Protein AF-A0A7S2TYJ8-F1 (afdb_monomer_lite)

Foldseek 3Di:
DDPVVLQVLLVVLLVLLVVLLVVLVVQLVVLVVVVCVVCVVVVHHDDLPPDQQVSNVLSCCLNVVSVVLSCLLSVLLVLCVPQLVCNVVSSVLSVQLSVLSSCQSVQQDDPPPGPPCRVVVSSCSSVVSNVVSSCVSVVSNVVSVVVVVVD

pLDDT: mean 89.83, std 12.75, range [46.81, 98.56]

Sequence (151 aa):
MGSDVKYLGPACVTFVYLGMYYVFMLNAGVTKRLIEREYKAKDKKFDRYFGQDRRMLRADRIHLNTLEHMVPFLGMMWLHAVYVDDVQKATIAGIIGTCARALYPFLLGSRKEGLGHTNTKRVYPSTMPQYAVMIYLTQGVARRFISLSMA

Structure (mmCIF, N/CA/C/O backbone):
data_AF-A0A7S2TYJ8-F1
#
_entry.id   AF-A0A7S2TYJ8-F1
#
loop_
_atom_site.group_PDB
_atom_site.id
_atom_site.type_symbol
_atom_site.label_atom_id
_atom_site.label_alt_id
_atom_site.label_comp_id
_atom_site.label_asym_id
_atom_site.label_entity_id
_atom_site.label_seq_id
_atom_site.pdbx_PDB_ins_code
_atom_site.Cartn_x
_atom_site.Cartn_y
_atom_site.Cartn_z
_atom_site.occupancy
_atom_site.B_iso_or_equiv
_atom_site.auth_seq_id
_atom_site.auth_comp_id
_atom_site.auth_asym_id
_atom_site.auth_atom_id
_atom_site.pdbx_PDB_model_num
ATOM 1 N N . MET A 1 1 ? 9.746 -16.743 -26.054 1.00 50.97 1 MET A N 1
ATOM 2 C CA . MET A 1 1 ? 8.993 -16.976 -24.800 1.00 50.97 1 MET A CA 1
ATOM 3 C C . MET A 1 1 ? 7.767 -16.076 -24.856 1.00 50.97 1 MET A C 1
ATOM 5 O O . MET A 1 1 ? 7.953 -14.890 -25.089 1.00 50.97 1 MET A O 1
ATOM 9 N N . GLY A 1 2 ? 6.556 -16.639 -24.808 1.00 51.94 2 GLY A N 1
ATOM 10 C CA . GLY A 1 2 ? 5.309 -15.920 -25.109 1.00 51.94 2 GLY A CA 1
ATOM 11 C C . GLY A 1 2 ? 5.084 -14.685 -24.232 1.00 51.94 2 GLY A C 1
ATOM 12 O O . GLY A 1 2 ? 5.495 -14.657 -23.070 1.00 51.94 2 GLY A O 1
ATOM 13 N N . SER A 1 3 ? 4.423 -13.675 -24.800 1.00 60.50 3 SER A N 1
ATOM 14 C CA . SER A 1 3 ? 4.006 -12.426 -24.141 1.00 60.50 3 SER A CA 1
ATOM 15 C C . SER A 1 3 ? 3.309 -12.639 -22.794 1.00 60.50 3 SER A C 1
ATOM 17 O O . SER A 1 3 ? 3.397 -11.779 -21.920 1.00 60.50 3 SER A O 1
ATOM 19 N N . ASP A 1 4 ? 2.683 -13.798 -22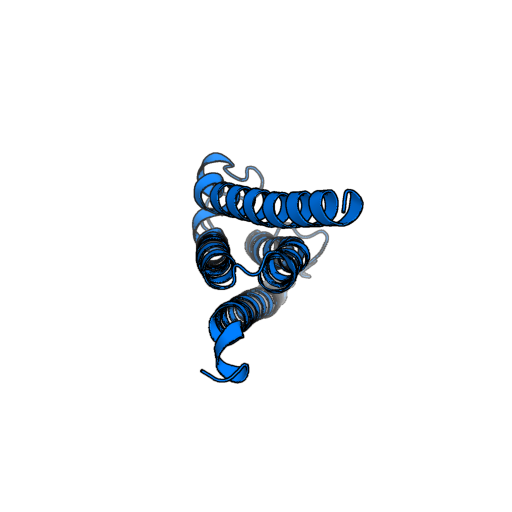.604 1.00 63.78 4 ASP A N 1
ATOM 20 C CA . ASP A 1 4 ? 1.859 -14.132 -21.440 1.00 63.78 4 ASP A CA 1
ATOM 21 C C . ASP A 1 4 ? 2.663 -14.218 -20.133 1.00 63.78 4 ASP A C 1
ATOM 23 O O . ASP A 1 4 ? 2.135 -13.949 -19.057 1.00 63.78 4 ASP A O 1
ATOM 27 N N . VAL A 1 5 ? 3.965 -14.520 -20.204 1.00 80.56 5 VAL A N 1
ATOM 28 C CA . VAL A 1 5 ? 4.829 -14.604 -19.010 1.00 80.56 5 VAL A CA 1
ATOM 29 C C . VAL A 1 5 ? 5.506 -13.265 -18.702 1.00 80.56 5 VAL A C 1
ATOM 31 O O . VAL A 1 5 ? 5.957 -13.047 -17.575 1.00 80.56 5 VAL A O 1
ATOM 34 N N . LYS A 1 6 ? 5.553 -12.330 -19.668 1.00 88.69 6 LYS A N 1
ATOM 35 C CA . LYS A 1 6 ? 6.326 -11.081 -19.547 1.00 88.69 6 LYS A CA 1
ATOM 36 C C . LYS A 1 6 ? 5.903 -10.270 -18.322 1.00 88.69 6 LYS A C 1
ATOM 38 O O . LYS A 1 6 ? 6.767 -9.787 -17.603 1.00 88.69 6 LYS A O 1
ATOM 43 N N . TYR A 1 7 ? 4.599 -10.169 -18.055 1.00 94.94 7 TYR A N 1
ATOM 44 C CA . TYR A 1 7 ? 4.037 -9.336 -16.982 1.00 94.94 7 TYR A CA 1
ATOM 45 C C . TYR A 1 7 ? 3.579 -10.119 -15.746 1.00 94.94 7 TYR A C 1
ATOM 47 O O . TYR A 1 7 ? 2.903 -9.563 -14.878 1.00 94.94 7 TYR A O 1
ATOM 55 N N . LEU A 1 8 ? 3.973 -11.391 -15.626 1.00 95.44 8 LEU A N 1
ATOM 56 C CA . LEU A 1 8 ? 3.587 -12.222 -14.487 1.00 95.44 8 LEU A CA 1
ATOM 57 C C . LEU A 1 8 ? 4.095 -11.641 -13.156 1.00 95.44 8 LEU A C 1
ATOM 59 O O . LEU A 1 8 ? 3.364 -11.625 -12.172 1.00 95.44 8 LEU A O 1
ATOM 63 N N . GLY A 1 9 ? 5.316 -11.096 -13.136 1.00 96.38 9 GLY A N 1
ATOM 64 C CA . GLY A 1 9 ? 5.910 -10.472 -11.947 1.00 96.38 9 GLY A CA 1
ATOM 65 C C . GLY A 1 9 ? 5.074 -9.311 -11.382 1.00 96.38 9 GLY A C 1
ATOM 66 O O . GLY A 1 9 ? 4.595 -9.414 -10.248 1.00 96.38 9 GLY A O 1
ATOM 67 N N . PRO A 1 10 ? 4.833 -8.228 -12.149 1.00 97.31 10 PRO A N 1
ATOM 68 C CA . PRO A 1 10 ? 4.001 -7.109 -11.698 1.00 97.31 10 PRO A CA 1
ATOM 69 C C . PRO A 1 10 ? 2.554 -7.511 -11.382 1.00 97.31 10 PRO A C 1
ATOM 71 O O . PRO A 1 10 ? 1.954 -6.962 -10.452 1.00 97.31 10 PRO A O 1
ATOM 74 N N . ALA A 1 11 ? 1.997 -8.491 -12.104 1.00 97.62 11 ALA A N 1
ATOM 75 C CA . ALA A 1 11 ? 0.674 -9.035 -11.810 1.00 97.62 11 ALA A CA 1
ATOM 76 C C . ALA A 1 11 ? 0.635 -9.712 -10.430 1.00 97.62 11 ALA A C 1
ATOM 78 O O . ALA A 1 11 ? -0.219 -9.372 -9.611 1.00 97.62 11 ALA A O 1
ATOM 79 N N . CYS A 1 12 ? 1.596 -10.587 -10.118 1.00 98.06 12 CYS A N 1
ATOM 80 C CA . CYS A 1 12 ? 1.716 -11.214 -8.800 1.00 98.06 12 CYS A CA 1
ATOM 81 C C . CYS A 1 12 ? 1.860 -10.175 -7.681 1.00 98.06 12 CYS A C 1
ATOM 83 O O . CYS A 1 12 ? 1.153 -10.258 -6.677 1.00 98.06 12 CYS A O 1
ATOM 85 N N . VAL A 1 13 ? 2.712 -9.158 -7.864 1.00 98.31 13 VAL A N 1
ATOM 86 C CA . VAL A 1 13 ? 2.847 -8.054 -6.896 1.00 98.31 13 VAL A CA 1
ATOM 87 C C . VAL A 1 13 ? 1.508 -7.346 -6.685 1.00 98.31 13 VAL A C 1
ATOM 89 O O . VAL A 1 13 ? 1.122 -7.094 -5.546 1.00 98.31 13 VAL A O 1
ATOM 92 N N . THR A 1 14 ? 0.774 -7.072 -7.766 1.00 98.56 14 THR A N 1
ATOM 93 C CA . THR A 1 14 ? -0.547 -6.433 -7.703 1.00 98.56 14 THR A CA 1
ATOM 94 C C . THR A 1 14 ? -1.527 -7.269 -6.882 1.00 98.56 14 THR A C 1
ATOM 96 O O . THR A 1 14 ? -2.158 -6.740 -5.969 1.00 98.56 14 THR A O 1
ATOM 99 N N . PHE A 1 15 ? -1.623 -8.577 -7.138 1.00 98.50 15 PHE A N 1
ATOM 100 C CA . PHE A 1 15 ? -2.506 -9.464 -6.375 1.00 98.50 15 PHE A CA 1
ATOM 101 C C . PHE A 1 15 ? -2.136 -9.530 -4.892 1.00 98.50 15 PHE A C 1
ATOM 103 O O . PHE A 1 15 ? -3.021 -9.443 -4.041 1.00 98.50 15 PHE A O 1
ATOM 110 N N . VAL A 1 16 ? -0.844 -9.624 -4.567 1.00 98.38 16 VAL A N 1
ATOM 111 C CA . VAL A 1 16 ? -0.378 -9.616 -3.172 1.00 98.38 16 VAL A CA 1
ATOM 112 C C . VAL A 1 16 ? -0.714 -8.286 -2.494 1.00 98.38 16 VAL A C 1
ATOM 114 O O . VAL A 1 16 ? -1.227 -8.282 -1.373 1.00 98.38 16 VAL A O 1
ATOM 117 N N . TYR A 1 17 ? -0.490 -7.158 -3.172 1.00 98.38 17 TYR A N 1
ATOM 118 C CA . TYR A 1 17 ? -0.799 -5.835 -2.632 1.00 98.38 17 TYR A CA 1
ATOM 119 C C . TYR A 1 17 ? -2.304 -5.654 -2.393 1.00 98.38 17 TYR A C 1
ATOM 121 O O . TYR A 1 17 ? -2.708 -5.170 -1.335 1.00 98.38 17 TYR A O 1
ATOM 129 N N . LEU A 1 18 ? -3.144 -6.082 -3.341 1.00 98.38 18 LEU A N 1
ATOM 130 C CA . LEU A 1 18 ? -4.600 -6.061 -3.191 1.00 98.38 18 LEU A CA 1
ATOM 131 C C . LEU A 1 18 ? -5.057 -6.968 -2.043 1.00 98.38 18 LEU A C 1
ATOM 133 O O . LEU A 1 18 ? -5.885 -6.555 -1.232 1.00 98.38 18 LEU A O 1
ATOM 137 N N . GLY A 1 19 ? -4.487 -8.169 -1.919 1.00 98.25 19 GLY A N 1
ATOM 138 C CA . GLY A 1 19 ? -4.749 -9.067 -0.794 1.00 98.25 19 GLY A CA 1
ATOM 139 C C . GLY A 1 19 ? -4.439 -8.405 0.551 1.00 98.25 19 GLY A C 1
ATOM 140 O O . GLY A 1 19 ? -5.285 -8.383 1.443 1.00 98.25 19 GLY A O 1
ATOM 141 N N . MET A 1 20 ? -3.267 -7.778 0.673 1.00 97.50 20 MET A N 1
ATOM 142 C CA . MET A 1 20 ? -2.879 -6.998 1.853 1.00 97.50 20 MET A CA 1
ATOM 143 C C . MET A 1 20 ? -3.859 -5.845 2.135 1.00 97.50 20 MET A C 1
ATOM 145 O O . MET A 1 20 ? -4.285 -5.667 3.278 1.00 97.50 20 MET A O 1
ATOM 149 N N . TYR A 1 21 ? -4.258 -5.086 1.110 1.00 97.88 21 TYR A N 1
ATOM 150 C CA . TYR A 1 21 ? -5.249 -4.014 1.239 1.00 97.88 21 TYR A CA 1
ATOM 151 C C . TYR A 1 21 ? -6.578 -4.532 1.813 1.00 97.88 21 TYR A C 1
ATOM 153 O O . TYR A 1 21 ? -7.097 -3.963 2.781 1.00 97.88 21 TYR A O 1
ATOM 161 N N . TYR A 1 22 ? -7.099 -5.640 1.278 1.00 98.31 22 TYR A N 1
ATOM 162 C CA . TYR A 1 22 ? -8.340 -6.242 1.760 1.00 98.31 22 TYR A CA 1
ATOM 163 C C . TYR A 1 22 ? -8.213 -6.777 3.188 1.00 98.31 22 TYR A C 1
ATOM 165 O O . TYR A 1 22 ? -9.130 -6.585 3.986 1.00 98.31 22 TYR A O 1
ATOM 173 N N . VAL A 1 23 ? -7.071 -7.363 3.560 1.00 97.94 23 VAL A N 1
ATOM 174 C CA . VAL A 1 23 ? -6.798 -7.764 4.950 1.00 97.94 23 VAL A CA 1
ATOM 175 C C . VAL A 1 23 ? -6.885 -6.560 5.894 1.00 97.94 23 VAL A C 1
ATOM 177 O O . VAL A 1 23 ? -7.534 -6.639 6.939 1.00 97.94 23 VAL A O 1
ATOM 180 N N . PHE A 1 24 ? -6.299 -5.416 5.530 1.00 96.69 24 PHE A N 1
ATOM 181 C CA . PHE A 1 24 ? -6.362 -4.206 6.358 1.00 96.69 24 PHE A CA 1
ATOM 182 C C . PHE A 1 24 ? -7.764 -3.591 6.414 1.00 96.69 24 PHE A C 1
ATOM 184 O O . PHE A 1 24 ? -8.187 -3.137 7.481 1.00 96.69 24 PHE A O 1
ATOM 191 N N . MET A 1 25 ? -8.508 -3.628 5.308 1.00 97.62 25 MET A N 1
ATOM 192 C CA . MET A 1 25 ? -9.907 -3.198 5.262 1.00 97.62 25 MET A CA 1
ATOM 193 C C . MET A 1 25 ? -10.790 -4.057 6.179 1.00 97.62 25 MET A C 1
ATOM 195 O O . MET A 1 25 ? -11.559 -3.530 6.988 1.00 97.62 25 MET A O 1
ATOM 199 N N . LEU A 1 26 ? -10.642 -5.383 6.111 1.00 98.12 26 LEU A N 1
ATOM 200 C CA . LEU A 1 26 ? -11.355 -6.319 6.980 1.00 98.12 26 LEU A CA 1
ATOM 201 C C . LEU A 1 26 ? -10.977 -6.114 8.447 1.00 98.12 26 LEU A C 1
ATOM 203 O O . LEU A 1 26 ? -11.861 -6.085 9.301 1.00 98.12 26 LEU A O 1
ATOM 207 N N . ASN A 1 27 ? -9.695 -5.896 8.749 1.00 96.00 27 ASN A N 1
ATOM 208 C CA . ASN A 1 27 ? -9.243 -5.578 10.101 1.00 96.00 27 ASN A CA 1
ATOM 209 C C . ASN A 1 27 ? -9.927 -4.316 10.661 1.00 96.00 27 ASN A C 1
ATOM 211 O O . ASN A 1 27 ? -10.364 -4.325 11.815 1.00 96.00 27 ASN A O 1
ATOM 215 N N . ALA A 1 28 ? -10.078 -3.253 9.862 1.00 95.38 28 ALA A N 1
ATOM 216 C CA . ALA A 1 28 ? -10.817 -2.056 10.271 1.00 95.38 28 ALA A CA 1
ATOM 217 C C . ALA A 1 28 ? -12.304 -2.355 10.527 1.00 95.38 28 ALA A C 1
ATOM 219 O O . ALA A 1 28 ? -12.850 -1.949 11.556 1.00 95.38 28 ALA A O 1
ATOM 220 N N . GLY A 1 29 ? -12.944 -3.140 9.654 1.00 96.62 29 GLY A N 1
ATOM 221 C CA . GLY A 1 29 ? -14.338 -3.563 9.819 1.00 96.62 29 GLY A CA 1
ATOM 222 C C . GLY A 1 29 ? -14.578 -4.430 11.062 1.00 96.62 29 GLY A C 1
ATOM 223 O O . GLY A 1 29 ? -15.524 -4.192 11.816 1.00 96.62 29 GLY A O 1
ATOM 224 N N . VAL A 1 30 ? -13.708 -5.409 11.316 1.00 97.12 30 VAL A N 1
ATOM 225 C CA . VAL A 1 30 ? -13.764 -6.266 12.513 1.00 97.12 30 VAL A CA 1
ATOM 226 C C . VAL A 1 30 ? -13.517 -5.440 13.772 1.00 97.12 30 VAL A C 1
ATOM 228 O O . VAL A 1 30 ? -14.282 -5.548 14.730 1.00 97.12 30 VAL A O 1
ATOM 231 N N . THR A 1 31 ? -12.504 -4.570 13.760 1.00 95.44 31 THR A N 1
ATOM 232 C CA . THR A 1 31 ? -12.186 -3.682 14.888 1.00 95.44 31 THR A CA 1
ATOM 233 C C . THR A 1 31 ? -13.377 -2.803 15.251 1.00 95.44 31 THR A C 1
ATOM 235 O O . THR A 1 31 ? -13.748 -2.746 16.422 1.00 95.44 31 THR A O 1
ATOM 238 N N . LYS A 1 32 ? -14.037 -2.197 14.257 1.00 95.31 32 LYS A N 1
ATOM 239 C CA . LYS A 1 32 ? -15.260 -1.412 14.460 1.00 95.31 32 LYS A CA 1
ATOM 240 C C . LYS A 1 32 ? -16.342 -2.225 15.176 1.00 95.31 32 LYS A C 1
ATOM 242 O O . LYS A 1 32 ? -16.835 -1.797 16.216 1.00 95.31 32 LYS A O 1
ATOM 247 N N . ARG A 1 33 ? -16.666 -3.421 14.668 1.00 96.25 33 ARG A N 1
ATOM 248 C CA . ARG A 1 33 ? -17.705 -4.288 15.257 1.00 96.25 33 ARG A CA 1
ATOM 249 C C . ARG A 1 33 ? -17.380 -4.699 16.695 1.00 96.25 33 ARG A C 1
ATOM 251 O O . ARG A 1 33 ? -18.283 -4.789 17.523 1.00 96.25 33 ARG A O 1
ATOM 258 N N . LEU A 1 34 ? -16.109 -4.967 16.999 1.00 95.62 34 LEU A N 1
ATOM 259 C CA . LEU A 1 34 ? -15.672 -5.304 18.357 1.00 95.62 34 LEU A CA 1
ATOM 260 C C . LEU A 1 34 ? -15.861 -4.121 19.314 1.00 95.62 34 LEU A C 1
ATOM 262 O O . LEU A 1 34 ? -16.420 -4.295 20.394 1.00 95.62 34 LEU A O 1
ATOM 266 N N . ILE A 1 35 ? -15.458 -2.917 18.902 1.00 94.88 35 ILE A N 1
ATOM 267 C CA . ILE A 1 35 ? -15.607 -1.702 19.713 1.00 94.88 35 ILE A CA 1
ATOM 268 C C . ILE A 1 35 ? -17.087 -1.379 19.943 1.00 94.88 35 ILE A C 1
ATOM 270 O O . ILE A 1 35 ? -17.481 -1.116 21.075 1.00 94.88 35 ILE A O 1
ATOM 274 N N . GLU A 1 36 ? -17.926 -1.458 18.908 1.00 95.00 36 GLU A N 1
ATOM 275 C CA . GLU A 1 36 ? -19.373 -1.229 19.025 1.00 95.00 36 GLU A CA 1
ATOM 276 C C . GLU A 1 36 ? -20.022 -2.162 20.055 1.00 95.00 36 GLU A C 1
ATOM 278 O O . GLU A 1 36 ? -20.821 -1.713 20.878 1.00 95.00 36 GLU A O 1
ATOM 283 N N . ARG A 1 37 ? -19.644 -3.448 20.059 1.00 95.44 37 ARG A N 1
ATOM 284 C CA . ARG A 1 37 ? -20.119 -4.421 21.055 1.00 95.44 37 ARG A CA 1
ATOM 285 C C . ARG A 1 37 ? -19.686 -4.048 22.473 1.00 95.44 37 ARG A C 1
ATOM 287 O O . ARG A 1 37 ? -20.506 -4.095 23.384 1.00 95.44 37 ARG A O 1
ATOM 294 N N . GLU A 1 38 ? -18.429 -3.652 22.661 1.00 94.94 38 GLU A N 1
ATOM 295 C CA . GLU A 1 38 ? -17.904 -3.251 23.973 1.00 94.94 38 GLU A CA 1
ATOM 296 C C . GLU A 1 38 ? -18.534 -1.958 24.505 1.00 94.94 38 GLU A C 1
ATOM 298 O O . GLU A 1 38 ? -18.758 -1.830 25.707 1.00 94.94 38 GLU A O 1
ATOM 303 N N . TYR A 1 39 ? -18.812 -0.995 23.628 1.00 94.81 39 TYR A N 1
ATOM 304 C CA . TYR A 1 39 ? -19.483 0.252 23.991 1.00 94.81 39 TYR A CA 1
ATOM 305 C C . TYR A 1 39 ? -20.946 -0.001 24.354 1.00 94.81 39 TYR A C 1
ATOM 307 O O . TYR A 1 39 ? -21.392 0.453 25.407 1.00 94.81 39 TYR A O 1
ATOM 315 N N . LYS A 1 40 ? -21.653 -0.816 23.560 1.00 94.81 40 LYS A N 1
ATOM 316 C CA . LYS A 1 40 ? -23.028 -1.236 23.853 1.00 94.81 40 LYS A CA 1
ATOM 317 C C . LYS A 1 40 ? -23.133 -1.974 25.191 1.00 94.81 40 LYS A C 1
ATOM 319 O O . LYS A 1 40 ? -24.055 -1.712 25.950 1.00 94.81 40 LYS A O 1
ATOM 324 N N . ALA A 1 41 ? -22.173 -2.842 25.515 1.00 96.12 41 ALA A N 1
ATOM 325 C CA . ALA A 1 41 ? -22.126 -3.534 26.807 1.00 96.12 41 ALA A CA 1
ATOM 326 C C . ALA A 1 41 ? -21.930 -2.588 28.010 1.00 96.12 41 ALA A C 1
ATOM 328 O O . ALA A 1 41 ? -22.207 -2.970 29.141 1.00 96.12 41 ALA A O 1
ATOM 329 N N . LYS A 1 42 ? -21.447 -1.362 27.773 1.00 95.00 42 LYS A N 1
ATOM 330 C CA . LYS A 1 42 ? -21.248 -0.313 28.786 1.00 95.00 42 LYS A CA 1
ATOM 331 C C . LYS A 1 42 ? -22.336 0.763 28.752 1.00 95.00 42 LYS A C 1
ATOM 333 O O . LYS A 1 42 ? -22.140 1.808 29.365 1.00 95.00 42 LYS A O 1
ATOM 338 N N . ASP A 1 43 ? -23.404 0.544 27.987 1.00 95.12 43 ASP A N 1
ATOM 339 C CA . ASP A 1 43 ? -24.455 1.528 27.708 1.00 95.12 43 ASP A CA 1
ATOM 340 C C . ASP A 1 43 ? -23.911 2.878 27.191 1.00 95.12 43 ASP A C 1
ATOM 342 O O . ASP A 1 43 ? -24.421 3.961 27.465 1.00 95.12 43 ASP A O 1
ATOM 346 N N . LYS A 1 44 ? -22.806 2.822 26.437 1.00 92.56 44 LYS A N 1
ATOM 347 C CA . LYS A 1 44 ? -22.197 3.981 25.776 1.00 92.56 44 LYS A CA 1
ATOM 348 C C . LYS A 1 44 ? -22.411 3.883 24.275 1.00 92.56 44 LYS A C 1
ATOM 350 O O . LYS A 1 44 ? -22.318 2.809 23.684 1.00 92.56 44 LYS A O 1
ATOM 355 N N . LYS A 1 45 ? -22.611 5.026 23.622 1.00 89.75 45 LYS A N 1
ATOM 356 C CA . LYS A 1 45 ? -22.634 5.099 22.159 1.00 89.75 45 LYS A CA 1
ATOM 357 C C . LYS A 1 45 ? -21.205 5.179 21.626 1.00 89.75 45 LYS A C 1
ATOM 359 O O . LYS A 1 45 ? -20.425 6.023 22.062 1.00 89.75 45 LYS A O 1
ATOM 364 N N . PHE A 1 46 ? -20.854 4.295 20.695 1.00 91.88 46 PHE A N 1
ATOM 365 C CA . PHE A 1 46 ? -19.606 4.423 19.950 1.00 91.88 46 PHE A CA 1
ATOM 366 C C . PHE A 1 46 ? -19.767 5.498 18.875 1.00 91.88 46 PHE A C 1
ATOM 368 O O . PHE A 1 46 ? -20.667 5.414 18.039 1.00 91.88 46 PHE A O 1
ATOM 375 N N . ASP A 1 47 ? -18.885 6.491 18.899 1.00 89.75 47 ASP A N 1
ATOM 376 C CA . ASP A 1 47 ? -18.743 7.470 17.829 1.00 89.75 47 ASP A CA 1
ATOM 377 C C . ASP A 1 47 ? -17.445 7.182 17.076 1.00 89.75 47 ASP A C 1
ATOM 379 O O . ASP A 1 47 ? -16.363 7.200 17.662 1.00 89.75 47 ASP A O 1
ATOM 383 N N . ARG A 1 48 ? -17.546 6.888 15.780 1.00 83.62 48 ARG A N 1
ATOM 384 C CA . ARG A 1 48 ? -16.373 6.589 14.953 1.00 83.62 48 ARG A CA 1
ATOM 385 C C . ARG A 1 48 ? -15.560 7.840 14.617 1.00 83.62 48 ARG A C 1
ATOM 387 O O . ARG A 1 48 ? -14.345 7.738 14.509 1.00 83.62 48 ARG A O 1
ATOM 394 N N . TYR A 1 49 ? -16.222 8.971 14.386 1.00 81.00 49 TYR A N 1
ATOM 395 C CA . TYR A 1 49 ? -15.595 10.163 13.812 1.00 81.00 49 TYR A CA 1
ATOM 396 C C . TYR A 1 49 ? -15.089 11.113 14.891 1.00 81.00 49 TYR A C 1
ATOM 398 O O . TYR A 1 49 ? -14.022 11.702 14.743 1.00 81.00 49 TYR A O 1
ATOM 406 N N . PHE A 1 50 ? -15.829 11.218 15.993 1.00 80.06 50 PHE A N 1
ATOM 407 C CA . PHE A 1 50 ? -15.468 12.067 17.126 1.00 80.06 50 PHE A CA 1
ATOM 408 C C . PHE A 1 50 ? -14.899 11.267 18.304 1.00 80.06 50 PHE A C 1
ATOM 410 O O . PHE A 1 50 ? -14.291 11.837 19.212 1.00 80.06 50 PHE A O 1
ATOM 417 N N . GLY A 1 51 ? -15.045 9.938 18.297 1.00 77.31 51 GLY A N 1
ATOM 418 C CA . GLY A 1 51 ? -14.487 9.076 19.332 1.00 77.31 51 GLY A CA 1
ATOM 419 C C . GLY A 1 51 ? -12.974 8.901 19.213 1.00 77.31 51 GLY A C 1
ATOM 420 O O . GLY A 1 51 ? -12.416 8.698 18.140 1.00 77.31 51 GLY A O 1
ATOM 421 N N . GLN A 1 52 ? -12.302 8.910 20.361 1.00 82.56 52 GLN A N 1
ATOM 422 C CA . GLN A 1 52 ? -10.850 8.738 20.470 1.00 82.56 52 GLN A CA 1
ATOM 423 C C . GLN A 1 52 ? -10.455 7.278 20.780 1.00 82.56 52 GLN A C 1
ATOM 425 O O . GLN A 1 52 ? -9.433 7.035 21.432 1.00 82.56 52 GLN A O 1
ATOM 430 N N . ASP A 1 53 ? -11.256 6.278 20.360 1.00 88.88 53 ASP A N 1
ATOM 431 C CA . ASP A 1 53 ? -10.880 4.870 20.571 1.00 88.88 53 ASP A CA 1
ATOM 432 C C . ASP A 1 53 ? -9.632 4.555 19.738 1.00 88.88 53 ASP A C 1
ATOM 434 O O . ASP A 1 53 ? -9.642 4.481 18.505 1.00 88.88 53 ASP A O 1
ATOM 438 N N . ARG A 1 54 ? -8.525 4.352 20.453 1.00 86.44 54 ARG A N 1
ATOM 439 C CA . ARG A 1 54 ? -7.193 4.148 19.880 1.00 86.44 54 ARG A CA 1
ATOM 440 C C . ARG A 1 54 ? -7.130 2.946 18.937 1.00 86.44 54 ARG A C 1
ATOM 442 O O . ARG A 1 54 ? -6.290 2.926 18.042 1.00 86.44 54 ARG A O 1
ATOM 449 N N . ARG A 1 55 ? -7.975 1.927 19.123 1.00 89.94 55 ARG A N 1
ATOM 450 C CA . ARG A 1 55 ? -7.996 0.751 18.241 1.00 89.94 55 ARG A CA 1
ATOM 451 C C . ARG A 1 55 ? -8.602 1.105 16.893 1.00 89.94 55 ARG A C 1
ATOM 453 O O . ARG A 1 55 ? -8.031 0.712 15.878 1.00 89.94 55 ARG A O 1
ATOM 460 N N . MET A 1 56 ? -9.693 1.875 16.891 1.00 92.12 56 MET A N 1
ATOM 461 C CA . MET A 1 56 ? -10.315 2.341 15.653 1.00 92.12 56 MET A CA 1
ATOM 462 C C . MET A 1 56 ? -9.359 3.252 14.888 1.00 92.12 56 MET A C 1
ATOM 464 O O . MET A 1 56 ? -9.062 2.980 13.730 1.00 92.12 56 MET A O 1
ATOM 468 N N . LEU A 1 57 ? -8.789 4.253 15.567 1.00 89.62 57 LEU A N 1
ATOM 469 C CA . LEU A 1 57 ? -7.842 5.192 14.961 1.00 89.62 57 LEU A CA 1
ATOM 470 C C . LEU A 1 57 ? -6.622 4.481 14.351 1.00 89.62 57 LEU A C 1
ATOM 472 O O . LEU A 1 57 ? -6.166 4.845 13.268 1.00 89.62 57 LEU A O 1
ATOM 476 N N . ARG A 1 58 ? -6.098 3.437 15.012 1.00 89.06 58 ARG A N 1
ATOM 477 C CA . ARG A 1 58 ? -4.999 2.624 14.466 1.00 89.06 58 ARG A CA 1
ATOM 478 C C . ARG A 1 58 ? -5.428 1.878 13.205 1.00 89.06 58 ARG A C 1
ATOM 480 O O . ARG A 1 58 ? -4.694 1.890 12.220 1.00 89.06 58 ARG A O 1
ATOM 487 N N . ALA A 1 59 ? -6.568 1.193 13.259 1.00 92.88 59 ALA A N 1
ATOM 488 C CA . ALA A 1 59 ? -7.044 0.375 12.151 1.00 92.88 59 ALA A CA 1
ATOM 489 C C . ALA A 1 59 ? -7.385 1.233 10.923 1.00 92.88 59 ALA A C 1
ATOM 491 O O . ALA A 1 59 ? -6.961 0.897 9.818 1.00 92.88 59 ALA A O 1
ATOM 492 N N . ASP A 1 60 ? -8.050 2.374 11.132 1.00 92.56 60 ASP A N 1
ATOM 493 C CA . ASP A 1 60 ? -8.337 3.348 10.078 1.00 92.56 60 ASP A CA 1
ATOM 494 C C . ASP A 1 60 ? -7.040 3.918 9.491 1.00 92.56 60 ASP A C 1
ATOM 496 O O . ASP A 1 60 ? -6.891 3.931 8.274 1.00 92.56 60 ASP A O 1
ATOM 500 N N . ARG A 1 61 ? -6.051 4.298 10.315 1.00 91.56 61 ARG A N 1
ATOM 501 C CA . ARG A 1 61 ? -4.768 4.816 9.810 1.00 91.56 61 ARG A CA 1
ATOM 502 C C . ARG A 1 61 ? -4.012 3.794 8.958 1.00 91.56 61 ARG A C 1
ATOM 504 O O . ARG A 1 61 ? -3.465 4.170 7.930 1.00 91.56 61 ARG A O 1
ATOM 511 N N . ILE A 1 62 ? -3.978 2.520 9.356 1.00 93.31 62 ILE A N 1
ATOM 512 C CA . ILE A 1 62 ? -3.341 1.455 8.559 1.00 93.31 62 ILE A CA 1
ATOM 513 C C . ILE A 1 62 ? -4.031 1.310 7.199 1.00 93.31 62 ILE A C 1
ATOM 515 O O . ILE A 1 62 ? -3.361 1.264 6.164 1.00 93.31 62 ILE A O 1
ATOM 519 N N . HIS A 1 63 ? -5.362 1.245 7.203 1.00 95.50 63 HIS A N 1
ATOM 520 C CA . HIS A 1 63 ? -6.143 1.078 5.985 1.00 95.50 63 HIS A CA 1
ATOM 521 C C . HIS A 1 63 ? -6.022 2.294 5.057 1.00 95.50 63 HIS A C 1
ATOM 523 O O . HIS A 1 63 ? -5.651 2.129 3.896 1.00 95.50 63 HIS A O 1
ATOM 529 N N . LEU A 1 64 ? -6.265 3.503 5.574 1.00 93.56 64 LEU A N 1
ATOM 530 C CA . LEU A 1 64 ? -6.207 4.749 4.808 1.00 93.56 64 LEU A CA 1
ATOM 531 C C . LEU A 1 64 ? -4.815 4.995 4.241 1.00 93.56 64 LEU A C 1
ATOM 533 O O . LEU A 1 64 ? -4.682 5.249 3.051 1.00 93.56 64 LEU A O 1
ATOM 537 N N . ASN A 1 65 ? -3.768 4.818 5.047 1.00 93.25 65 ASN A N 1
ATOM 538 C CA . ASN A 1 65 ? -2.409 4.993 4.557 1.00 93.25 65 ASN A CA 1
ATOM 539 C C . ASN A 1 65 ? -2.071 3.974 3.453 1.00 93.25 65 ASN A C 1
ATOM 541 O O . ASN A 1 65 ? -1.400 4.303 2.482 1.00 93.25 65 ASN A O 1
ATOM 545 N N . THR A 1 66 ? -2.566 2.739 3.543 1.00 95.06 66 THR A N 1
ATOM 546 C CA . THR A 1 66 ? -2.393 1.769 2.449 1.00 95.06 66 THR A CA 1
ATOM 547 C C . THR A 1 66 ? -3.158 2.197 1.195 1.00 95.06 66 THR A C 1
ATOM 549 O O . THR A 1 66 ? -2.595 2.149 0.105 1.00 95.06 66 THR A O 1
ATOM 552 N N . LEU A 1 67 ? -4.399 2.672 1.341 1.00 96.06 67 LEU A N 1
ATOM 553 C CA . LEU A 1 67 ? -5.237 3.150 0.238 1.00 96.06 67 LEU A CA 1
ATOM 554 C C . LEU A 1 67 ? -4.609 4.342 -0.503 1.00 96.06 67 LEU A C 1
ATOM 556 O O . LEU A 1 67 ? -4.496 4.306 -1.726 1.00 96.06 67 LEU A O 1
ATOM 560 N N . GLU A 1 68 ? -4.166 5.364 0.232 1.00 95.62 68 GLU A N 1
ATOM 561 C CA . GLU A 1 68 ? -3.569 6.595 -0.312 1.00 95.62 68 GLU A CA 1
ATOM 562 C C . GLU A 1 68 ? -2.343 6.308 -1.180 1.00 95.62 68 GLU A C 1
ATOM 564 O O . GLU A 1 68 ? -2.136 6.929 -2.221 1.00 95.62 68 GLU A O 1
ATOM 569 N N . HIS A 1 69 ? -1.528 5.338 -0.771 1.00 95.50 69 HIS A N 1
ATOM 570 C CA . HIS A 1 69 ? -0.324 4.985 -1.505 1.00 95.50 69 HIS A CA 1
ATOM 571 C C . HIS A 1 69 ? -0.539 3.923 -2.582 1.00 95.50 69 HIS A C 1
ATOM 573 O O . HIS A 1 69 ? 0.304 3.817 -3.469 1.00 95.50 69 HIS A O 1
ATOM 579 N N . MET A 1 70 ? -1.628 3.154 -2.530 1.00 97.19 70 MET A N 1
ATOM 580 C CA . MET A 1 70 ? -1.900 2.065 -3.470 1.00 97.19 70 MET A CA 1
ATOM 581 C C . MET A 1 70 ? -1.954 2.555 -4.916 1.00 97.19 70 MET A C 1
ATOM 583 O O . MET A 1 70 ? -1.256 2.018 -5.772 1.00 97.19 70 MET A O 1
ATOM 587 N N . VAL A 1 71 ? -2.769 3.580 -5.176 1.00 96.94 71 VAL A N 1
ATOM 588 C CA . VAL A 1 71 ? -3.004 4.109 -6.526 1.00 96.94 71 VAL A CA 1
ATOM 589 C C . VAL A 1 71 ? -1.712 4.623 -7.169 1.00 96.94 71 VAL A C 1
ATOM 591 O O . VAL A 1 71 ? -1.358 4.119 -8.237 1.00 96.94 71 VAL A O 1
ATOM 594 N N . PRO A 1 72 ? -0.958 5.558 -6.552 1.00 97.12 72 PRO A N 1
ATOM 595 C CA . PRO A 1 72 ? 0.270 6.045 -7.169 1.00 97.12 72 PRO A CA 1
ATOM 596 C C . PRO A 1 72 ? 1.336 4.946 -7.276 1.00 97.12 72 PRO A C 1
ATOM 598 O O . PRO A 1 72 ? 2.070 4.914 -8.259 1.00 97.12 72 PRO A O 1
ATOM 601 N N . PHE A 1 73 ? 1.407 4.015 -6.320 1.00 98.19 73 PHE A N 1
ATOM 602 C CA . PHE A 1 73 ? 2.381 2.924 -6.345 1.00 98.19 73 PHE A CA 1
ATOM 603 C C . PHE A 1 73 ? 2.129 1.915 -7.465 1.00 98.19 73 PHE A C 1
ATOM 605 O O . PHE A 1 73 ? 3.010 1.700 -8.298 1.00 98.19 73 PHE A O 1
ATOM 612 N N . LEU A 1 74 ? 0.939 1.310 -7.509 1.00 98.25 74 LEU A N 1
ATOM 613 C CA . LEU A 1 74 ? 0.607 0.321 -8.534 1.00 98.25 74 LEU A CA 1
ATOM 614 C C . LEU A 1 74 ? 0.572 0.972 -9.918 1.00 98.25 74 LEU A C 1
ATOM 616 O O . LEU A 1 74 ? 1.090 0.392 -10.869 1.00 98.25 74 LEU A O 1
ATOM 620 N N . GLY A 1 75 ? 0.045 2.197 -10.019 1.00 97.94 75 GLY A N 1
ATOM 621 C CA . GLY A 1 75 ? 0.059 2.969 -11.259 1.00 97.94 75 GLY A CA 1
ATOM 622 C C . GLY A 1 75 ? 1.477 3.169 -11.794 1.00 97.94 75 GLY A C 1
ATOM 623 O O . GLY A 1 75 ? 1.763 2.793 -12.928 1.00 97.94 75 GLY A O 1
ATOM 624 N N . MET A 1 76 ? 2.396 3.682 -10.969 1.00 97.69 76 MET A N 1
ATOM 625 C CA . MET A 1 76 ? 3.783 3.905 -11.394 1.00 97.69 76 MET A CA 1
ATOM 626 C C . MET A 1 76 ? 4.542 2.606 -11.666 1.00 97.69 76 MET A C 1
ATOM 628 O O . MET A 1 76 ? 5.351 2.565 -12.589 1.00 97.69 76 MET A O 1
ATOM 632 N N . MET A 1 77 ? 4.270 1.530 -10.923 1.00 98.25 77 MET A N 1
ATOM 633 C CA . MET A 1 77 ? 4.867 0.217 -11.184 1.00 98.25 77 MET A CA 1
ATOM 634 C C . MET A 1 77 ? 4.482 -0.303 -12.573 1.00 98.25 77 MET A C 1
ATOM 636 O O . MET A 1 77 ? 5.352 -0.742 -13.326 1.00 98.25 77 MET A O 1
ATOM 640 N N . TRP A 1 78 ? 3.198 -0.224 -12.933 1.00 98.12 78 TRP A N 1
ATOM 641 C CA . TRP A 1 78 ? 2.719 -0.656 -14.245 1.00 98.12 78 TRP A CA 1
ATOM 642 C C . TRP A 1 78 ? 3.213 0.250 -15.371 1.00 98.12 78 TRP A C 1
ATOM 644 O O . TRP A 1 78 ? 3.684 -0.259 -16.386 1.00 98.12 78 TRP A O 1
ATOM 654 N N . LEU A 1 79 ? 3.196 1.573 -15.182 1.00 97.19 79 LEU A N 1
ATOM 655 C CA . LEU A 1 79 ? 3.780 2.506 -16.150 1.00 97.19 79 LEU A CA 1
ATOM 656 C C . LEU A 1 79 ? 5.267 2.211 -16.381 1.00 97.19 79 LEU A C 1
ATOM 658 O O . LEU A 1 79 ? 5.717 2.187 -17.524 1.00 97.19 79 LEU A O 1
ATOM 662 N N . HIS A 1 80 ? 6.022 1.920 -15.321 1.00 97.06 80 HIS A N 1
ATOM 663 C CA . HIS A 1 80 ? 7.426 1.543 -15.444 1.00 97.06 80 HIS A CA 1
ATOM 664 C C . HIS A 1 80 ? 7.595 0.212 -16.191 1.00 97.06 80 HIS A C 1
ATOM 666 O O . HIS A 1 80 ? 8.413 0.119 -17.102 1.00 97.06 80 HIS A O 1
ATOM 672 N N . ALA A 1 81 ? 6.807 -0.812 -15.852 1.00 96.31 81 ALA A N 1
ATOM 673 C CA . ALA A 1 81 ? 6.874 -2.117 -16.509 1.00 96.31 81 ALA A CA 1
ATOM 674 C C . ALA A 1 81 ? 6.540 -2.049 -18.011 1.00 96.31 81 ALA A C 1
ATOM 676 O O . ALA A 1 81 ? 7.137 -2.775 -18.803 1.00 96.31 81 ALA A O 1
ATOM 677 N N . VAL A 1 82 ? 5.590 -1.195 -18.404 1.00 95.56 82 VAL A N 1
ATOM 678 C CA . VAL A 1 82 ? 5.120 -1.085 -19.793 1.00 95.56 82 VAL A CA 1
ATOM 679 C C . VAL A 1 82 ? 5.997 -0.151 -20.624 1.00 95.56 82 VAL A C 1
ATOM 681 O O . VAL A 1 82 ? 6.399 -0.524 -21.721 1.00 95.56 82 VAL A O 1
ATOM 684 N N . TYR A 1 83 ? 6.312 1.047 -20.125 1.00 94.06 83 TYR A N 1
ATOM 685 C CA . TYR A 1 83 ? 6.931 2.095 -20.946 1.00 94.06 83 TYR A CA 1
ATOM 686 C C . TYR A 1 83 ? 8.457 2.131 -20.864 1.00 94.06 83 TYR A C 1
ATOM 688 O O . TYR A 1 83 ? 9.111 2.478 -21.850 1.00 94.06 83 TYR A O 1
ATOM 696 N N . VAL A 1 84 ? 9.035 1.768 -19.715 1.00 93.31 84 VAL A N 1
ATOM 697 C CA . VAL A 1 84 ? 10.498 1.729 -19.519 1.00 93.31 84 VAL A CA 1
ATOM 698 C C . VAL A 1 84 ? 11.089 0.398 -20.018 1.00 93.31 84 VAL A C 1
ATOM 700 O O . VAL A 1 84 ? 12.302 0.275 -20.128 1.00 93.31 84 VAL A O 1
ATOM 703 N N . ASP A 1 85 ? 10.231 -0.574 -20.358 1.00 82.06 85 ASP A N 1
ATOM 704 C CA . ASP A 1 85 ? 10.568 -1.934 -20.815 1.00 82.06 85 ASP A CA 1
ATOM 705 C C . ASP A 1 85 ? 11.493 -2.709 -19.858 1.00 82.06 85 ASP A C 1
ATOM 707 O O . ASP A 1 85 ? 12.252 -3.592 -20.248 1.00 82.06 85 ASP A O 1
ATOM 711 N N . ASP A 1 86 ? 11.403 -2.398 -18.562 1.00 90.31 86 ASP A N 1
ATOM 712 C CA . ASP A 1 86 ? 12.183 -3.047 -17.509 1.00 90.31 86 ASP A CA 1
ATOM 713 C C . ASP A 1 86 ? 11.261 -3.699 -16.472 1.00 90.31 86 ASP A C 1
ATOM 715 O O . ASP A 1 86 ? 11.040 -3.212 -15.355 1.00 90.31 86 ASP A O 1
ATOM 719 N N . VAL A 1 87 ? 10.658 -4.813 -16.889 1.00 95.31 87 VAL A N 1
ATOM 720 C CA . VAL A 1 87 ? 9.655 -5.532 -16.094 1.00 95.31 87 VAL A CA 1
ATOM 721 C C . VAL A 1 87 ? 10.262 -6.167 -14.842 1.00 95.31 87 VAL A C 1
ATOM 723 O O . VAL A 1 87 ? 9.619 -6.207 -13.788 1.00 95.31 87 VAL A O 1
ATOM 726 N N . GLN A 1 88 ? 11.510 -6.635 -14.922 1.00 96.00 88 GLN A N 1
ATOM 727 C CA . GLN A 1 88 ? 12.198 -7.227 -13.776 1.00 96.00 88 GLN A CA 1
ATOM 728 C C . GLN A 1 88 ? 12.433 -6.187 -12.680 1.00 96.00 88 GLN A C 1
ATOM 730 O O . GLN A 1 88 ? 12.076 -6.438 -11.526 1.00 96.00 88 GLN A O 1
ATOM 735 N N . LYS A 1 89 ? 12.942 -4.993 -13.016 1.00 96.50 89 LYS A N 1
ATOM 736 C CA . LYS A 1 89 ? 13.131 -3.942 -12.007 1.00 96.50 89 LYS A CA 1
ATOM 737 C C . LYS A 1 89 ? 11.809 -3.414 -11.462 1.00 96.50 89 LYS A C 1
ATOM 739 O O . LYS A 1 89 ? 11.718 -3.192 -10.255 1.00 96.50 89 LYS A O 1
ATOM 744 N N . ALA A 1 90 ? 10.772 -3.291 -12.295 1.00 97.12 90 ALA A N 1
ATOM 745 C CA . ALA A 1 90 ? 9.430 -2.950 -11.820 1.00 97.12 90 ALA A CA 1
ATOM 746 C C . ALA A 1 90 ? 8.907 -3.984 -10.804 1.00 97.12 90 ALA A C 1
ATOM 748 O O . ALA A 1 90 ? 8.358 -3.608 -9.770 1.00 97.12 90 ALA A O 1
ATOM 749 N N . THR A 1 91 ? 9.147 -5.277 -11.047 1.00 98.00 91 THR A N 1
ATOM 750 C CA . THR A 1 91 ? 8.767 -6.363 -10.128 1.00 98.00 91 THR A CA 1
ATOM 751 C C . THR A 1 91 ? 9.524 -6.274 -8.805 1.00 98.00 9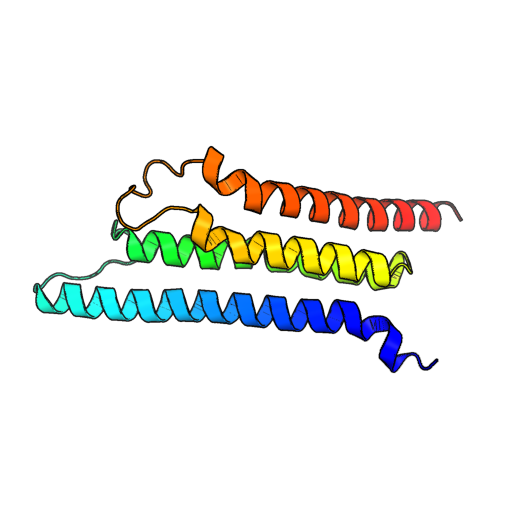1 THR A C 1
ATOM 753 O O . THR A 1 91 ? 8.904 -6.322 -7.747 1.00 98.00 91 THR A O 1
ATOM 756 N N . ILE A 1 92 ? 10.850 -6.108 -8.840 1.00 98.19 92 ILE A N 1
ATOM 757 C CA . ILE A 1 92 ? 11.683 -6.009 -7.629 1.00 98.19 92 ILE A CA 1
ATOM 758 C C . ILE A 1 92 ? 11.280 -4.786 -6.797 1.00 98.19 92 ILE A C 1
ATOM 760 O O . ILE A 1 92 ? 11.041 -4.908 -5.596 1.00 98.19 92 ILE A O 1
ATOM 764 N N . ALA A 1 93 ? 11.142 -3.620 -7.433 1.00 97.94 93 ALA A N 1
ATOM 765 C CA . ALA A 1 93 ? 10.661 -2.405 -6.781 1.00 97.94 93 ALA A CA 1
ATOM 766 C C . ALA A 1 93 ? 9.256 -2.613 -6.187 1.00 97.94 93 ALA A C 1
ATOM 768 O O . ALA A 1 93 ? 8.987 -2.216 -5.052 1.00 97.94 93 ALA A O 1
ATOM 769 N N . GLY A 1 94 ? 8.394 -3.316 -6.923 1.00 98.19 94 GLY A N 1
ATOM 770 C CA . GLY A 1 94 ? 7.074 -3.748 -6.491 1.00 98.19 94 GLY A CA 1
ATOM 771 C C . GLY A 1 94 ? 7.091 -4.598 -5.213 1.00 98.19 94 GLY A C 1
ATOM 772 O O . GLY A 1 94 ? 6.365 -4.318 -4.256 1.00 98.19 94 GLY A O 1
ATOM 773 N N . ILE A 1 95 ? 7.957 -5.611 -5.155 1.00 98.56 95 ILE A N 1
ATOM 774 C CA . ILE A 1 95 ? 8.136 -6.470 -3.975 1.00 98.56 95 ILE A CA 1
ATOM 775 C C . ILE A 1 95 ? 8.614 -5.638 -2.783 1.00 98.56 95 ILE A C 1
ATOM 777 O O . ILE A 1 95 ? 8.018 -5.712 -1.710 1.00 98.56 95 ILE A O 1
ATOM 781 N N . ILE A 1 96 ? 9.641 -4.802 -2.972 1.00 98.12 96 ILE A N 1
ATOM 782 C CA . ILE A 1 96 ? 10.197 -3.957 -1.906 1.00 98.12 96 ILE A CA 1
ATOM 783 C C . ILE A 1 96 ? 9.121 -3.024 -1.338 1.00 98.12 96 ILE A C 1
ATOM 785 O O . ILE A 1 96 ? 8.943 -2.974 -0.120 1.00 98.12 96 ILE A O 1
ATOM 789 N N . GLY A 1 97 ? 8.369 -2.328 -2.197 1.00 97.62 97 GLY A N 1
ATOM 790 C CA . GLY A 1 97 ? 7.284 -1.441 -1.764 1.00 97.62 97 GLY A CA 1
ATOM 791 C C . GLY A 1 97 ? 6.174 -2.194 -1.025 1.00 97.62 97 GLY A C 1
ATOM 792 O O . GLY A 1 97 ? 5.721 -1.779 0.042 1.00 97.62 97 GLY A O 1
ATOM 793 N N . THR A 1 98 ? 5.782 -3.363 -1.530 1.00 98.00 98 THR A N 1
ATOM 794 C CA . THR A 1 98 ? 4.754 -4.196 -0.889 1.00 98.00 98 THR A CA 1
ATOM 795 C C . THR A 1 98 ? 5.195 -4.669 0.498 1.00 98.00 98 THR A C 1
ATOM 797 O O . THR A 1 98 ? 4.447 -4.512 1.461 1.00 98.00 98 THR A O 1
ATOM 800 N N . CYS A 1 99 ? 6.426 -5.169 0.639 1.00 97.56 99 CYS A N 1
ATOM 801 C CA . CYS A 1 99 ? 6.985 -5.586 1.927 1.00 97.56 99 CYS A CA 1
ATOM 802 C C . CYS A 1 99 ? 7.117 -4.413 2.908 1.00 97.56 99 CYS A C 1
ATOM 804 O O . CYS A 1 99 ? 6.763 -4.542 4.082 1.00 97.56 99 CYS A O 1
ATOM 806 N N . ALA A 1 100 ? 7.572 -3.250 2.431 1.00 95.62 100 ALA A N 1
ATOM 807 C CA . ALA A 1 100 ? 7.661 -2.042 3.243 1.00 95.62 100 ALA A CA 1
ATOM 808 C C . ALA A 1 100 ? 6.283 -1.641 3.795 1.00 95.62 100 ALA A C 1
ATOM 810 O O . ALA A 1 100 ? 6.152 -1.329 4.981 1.00 95.62 100 ALA A O 1
ATOM 811 N N . ARG A 1 101 ? 5.229 -1.735 2.973 1.00 94.31 101 ARG A N 1
ATOM 812 C CA . ARG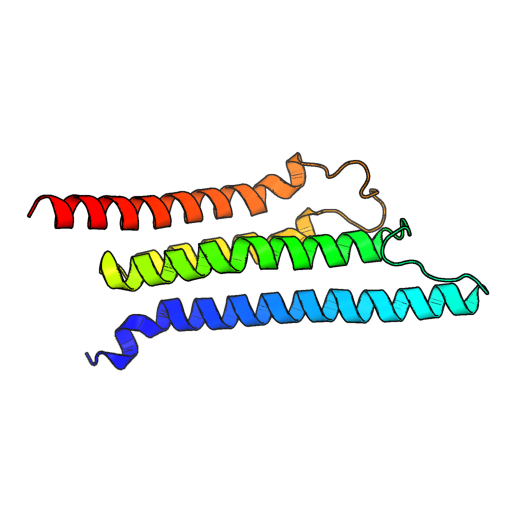 A 1 101 ? 3.852 -1.477 3.410 1.00 94.31 101 ARG A CA 1
ATOM 813 C C . ARG A 1 101 ? 3.330 -2.535 4.376 1.00 94.31 101 ARG A C 1
ATOM 815 O O . ARG A 1 101 ? 2.698 -2.177 5.367 1.00 94.31 101 ARG A O 1
ATOM 822 N N . ALA A 1 102 ? 3.623 -3.809 4.134 1.00 95.50 102 ALA A N 1
ATOM 823 C CA . ALA A 1 102 ? 3.228 -4.901 5.020 1.00 95.50 102 ALA A CA 1
ATOM 824 C C . ALA A 1 102 ? 3.826 -4.752 6.429 1.00 95.50 102 ALA A C 1
ATOM 826 O O . ALA A 1 102 ? 3.211 -5.174 7.406 1.00 95.50 102 ALA A O 1
ATOM 827 N N . LEU A 1 103 ? 4.988 -4.102 6.551 1.00 93.69 103 LEU A N 1
ATOM 828 C CA . LEU A 1 103 ? 5.650 -3.835 7.826 1.00 93.69 103 LEU A CA 1
ATOM 829 C C . LEU A 1 103 ? 5.016 -2.668 8.618 1.00 93.69 103 LEU A C 1
ATOM 831 O O . LEU A 1 103 ? 5.113 -2.622 9.848 1.00 93.69 103 LEU A O 1
ATOM 835 N N . TYR A 1 104 ? 4.320 -1.745 7.945 1.00 91.31 104 TYR A N 1
ATOM 836 C CA . TYR A 1 104 ? 3.745 -0.533 8.548 1.00 91.31 104 TYR A CA 1
ATOM 837 C C . TYR A 1 104 ? 2.846 -0.785 9.781 1.00 91.31 104 TYR A C 1
ATOM 839 O O . TYR A 1 104 ? 3.053 -0.125 10.806 1.00 91.31 104 TYR A O 1
ATOM 847 N N . PRO A 1 105 ? 1.893 -1.745 9.775 1.00 89.88 105 PRO A N 1
ATOM 848 C CA . PRO A 1 105 ? 1.029 -2.020 10.928 1.00 89.88 105 PRO A CA 1
ATOM 849 C C . PRO A 1 105 ? 1.789 -2.383 12.205 1.00 89.88 105 PRO A C 1
ATOM 851 O O . PRO A 1 105 ? 1.326 -2.069 13.308 1.00 89.88 105 PRO A O 1
ATOM 854 N N . PHE A 1 106 ? 2.933 -3.055 12.060 1.00 88.88 106 PHE A N 1
ATOM 855 C CA . PHE A 1 106 ? 3.772 -3.512 13.167 1.00 88.88 106 PHE A CA 1
ATOM 856 C C . PHE A 1 106 ? 4.598 -2.362 13.751 1.00 88.88 106 PHE A C 1
ATOM 858 O O . PHE A 1 106 ? 4.795 -2.291 14.962 1.00 88.88 106 PHE A O 1
ATOM 865 N N . LEU A 1 107 ? 5.007 -1.421 12.900 1.00 86.69 107 LEU A N 1
ATOM 866 C CA . LEU A 1 107 ? 5.825 -0.266 13.265 1.00 86.69 107 LEU A CA 1
ATOM 867 C C . LEU A 1 107 ? 5.032 0.929 13.802 1.00 86.69 107 LEU A C 1
ATOM 869 O O . LEU A 1 107 ? 5.581 1.743 14.546 1.00 86.69 107 LEU A O 1
ATOM 873 N N . LEU A 1 108 ? 3.737 1.023 13.483 1.00 82.50 108 LEU A N 1
ATOM 874 C CA . LEU A 1 108 ? 2.852 2.094 13.957 1.00 82.50 108 LEU A CA 1
ATOM 875 C C . LEU A 1 108 ? 2.675 2.116 15.496 1.00 82.50 108 LEU A C 1
ATOM 877 O O . LEU A 1 108 ? 2.137 3.079 16.037 1.00 82.50 108 LEU A O 1
ATOM 881 N N . GLY A 1 109 ? 3.161 1.092 16.209 1.00 67.31 109 GLY A N 1
ATOM 882 C CA . GLY A 1 109 ? 3.142 1.002 17.671 1.00 67.31 109 GLY A CA 1
ATOM 883 C C . GLY A 1 109 ? 1.989 0.157 18.220 1.00 67.31 109 GLY A C 1
ATOM 884 O O . GLY A 1 109 ? 1.018 -0.165 17.528 1.00 67.31 109 GLY A O 1
ATOM 885 N N . SER A 1 110 ? 2.113 -0.259 19.484 1.00 61.06 110 SER A N 1
ATOM 886 C CA . SER A 1 110 ? 1.148 -1.154 20.144 1.00 61.06 110 SER A CA 1
ATOM 887 C C . SER A 1 110 ? 0.007 -0.390 20.838 1.00 61.06 110 SER A C 1
ATOM 889 O O . SER A 1 110 ? 0.096 0.814 21.075 1.00 61.06 110 SER A O 1
ATOM 891 N N . ARG A 1 111 ? -1.068 -1.109 21.224 1.00 54.06 111 ARG A N 1
ATOM 892 C CA . ARG A 1 111 ? -2.269 -0.601 21.942 1.00 54.06 111 ARG A CA 1
ATOM 893 C C . ARG A 1 111 ? -1.962 0.359 23.108 1.00 54.06 111 ARG A C 1
ATOM 895 O O . ARG A 1 111 ? -2.824 1.162 23.458 1.00 54.06 111 ARG A O 1
ATOM 902 N N . LYS A 1 112 ? -0.781 0.253 23.725 1.00 47.75 112 LYS A N 1
ATOM 903 C CA . LYS A 1 112 ? -0.408 0.979 24.946 1.00 47.75 112 LYS A CA 1
ATOM 904 C C . LYS A 1 112 ? 0.156 2.384 24.697 1.00 47.75 112 LYS A C 1
ATOM 906 O O . LYS A 1 112 ? 0.004 3.234 25.564 1.00 47.75 112 LYS A O 1
ATOM 911 N N . GLU A 1 113 ? 0.733 2.668 23.529 1.00 52.28 113 GLU A N 1
ATOM 912 C CA . GLU A 1 113 ? 1.584 3.864 23.355 1.00 52.28 113 GLU A CA 1
ATOM 913 C C . GLU A 1 113 ? 0.845 5.151 22.954 1.00 52.28 113 GLU A C 1
ATOM 915 O O . GLU A 1 113 ? 1.427 6.223 23.024 1.00 52.28 113 GLU A O 1
ATOM 920 N N . GLY A 1 114 ? -0.455 5.096 22.649 1.00 46.81 114 GLY A N 1
ATOM 921 C CA . GLY A 1 114 ? -1.258 6.299 22.393 1.00 46.81 114 GLY A CA 1
ATOM 922 C C . GLY A 1 114 ? -0.964 6.969 21.043 1.00 46.81 114 GLY A C 1
ATOM 923 O O . GLY A 1 114 ? 0.153 7.340 20.718 1.00 46.81 114 GLY A O 1
ATOM 924 N N . LEU A 1 115 ? -2.008 7.171 20.238 1.00 52.66 115 LEU A N 1
ATOM 925 C CA . LEU A 1 115 ? -1.896 7.737 18.884 1.00 52.66 115 LEU A CA 1
ATOM 926 C C . LEU A 1 115 ? -1.698 9.262 18.837 1.00 52.66 115 LEU A C 1
ATOM 928 O O . LEU A 1 115 ? -1.581 9.814 17.746 1.00 52.66 115 LEU A O 1
ATOM 932 N N . GLY A 1 116 ? -1.631 9.934 19.992 1.00 49.88 116 GLY A N 1
ATOM 933 C CA . GLY A 1 116 ? -1.370 11.377 20.073 1.00 49.88 116 GLY A CA 1
ATOM 934 C C . GLY A 1 116 ? 0.064 11.761 19.697 1.00 49.88 116 GLY A C 1
ATOM 935 O O . GLY A 1 116 ? 0.309 12.897 19.318 1.00 49.88 116 GLY A O 1
ATOM 936 N N . HIS A 1 117 ? 0.999 10.810 19.751 1.00 51.88 117 HIS A N 1
ATOM 937 C CA . HIS A 1 117 ? 2.382 10.986 19.318 1.00 51.88 117 HIS A CA 1
ATOM 938 C C . HIS A 1 117 ? 2.763 9.781 18.464 1.00 51.88 117 HIS A C 1
ATOM 940 O O . HIS A 1 117 ? 3.344 8.814 18.954 1.00 51.88 117 HIS A O 1
ATOM 946 N N . THR A 1 118 ? 2.399 9.802 17.178 1.00 56.41 118 THR A N 1
ATOM 947 C CA . THR A 1 118 ? 2.978 8.854 16.215 1.00 56.41 118 THR A CA 1
ATOM 948 C C . THR A 1 118 ? 4.489 8.952 16.366 1.00 56.41 118 THR A C 1
ATOM 950 O O . THR A 1 118 ? 5.057 10.003 16.083 1.00 56.41 118 THR A O 1
ATOM 953 N N . ASN A 1 119 ? 5.142 7.906 16.871 1.00 63.91 119 ASN A N 1
ATOM 954 C CA . ASN A 1 119 ? 6.587 7.934 17.023 1.00 63.91 119 ASN A CA 1
ATOM 955 C C . ASN A 1 119 ? 7.193 7.807 15.623 1.00 63.91 119 ASN A C 1
ATOM 957 O O . ASN A 1 119 ? 7.434 6.701 15.138 1.00 63.91 119 ASN A O 1
ATOM 961 N N . THR A 1 120 ? 7.376 8.948 14.957 1.00 64.56 120 THR A N 1
ATOM 962 C CA . THR A 1 120 ? 7.796 9.065 13.554 1.00 64.56 120 THR A CA 1
ATOM 963 C C . THR A 1 120 ? 9.041 8.227 13.276 1.00 64.56 120 THR A C 1
ATOM 965 O O . THR A 1 120 ? 9.134 7.583 12.232 1.00 64.56 120 THR A O 1
ATOM 968 N N . LYS A 1 121 ? 9.937 8.123 14.271 1.00 74.38 121 LYS A N 1
ATOM 969 C CA . LYS A 1 121 ? 11.163 7.320 14.206 1.00 74.38 121 LYS A CA 1
ATOM 970 C C . LYS A 1 121 ? 10.907 5.838 13.936 1.00 74.38 121 LYS A C 1
ATOM 972 O O . LYS A 1 121 ? 11.671 5.218 13.207 1.00 74.38 121 LYS A O 1
ATOM 977 N N . ARG A 1 122 ? 9.831 5.274 14.490 1.00 82.00 122 ARG A N 1
ATOM 978 C CA . ARG A 1 122 ? 9.496 3.854 14.319 1.00 82.00 122 ARG A CA 1
ATOM 979 C C . ARG A 1 122 ? 8.857 3.551 12.979 1.00 82.00 122 ARG A C 1
ATOM 981 O O . ARG A 1 122 ? 8.998 2.436 12.508 1.00 82.00 122 ARG A O 1
ATOM 988 N N . VAL A 1 123 ? 8.174 4.519 12.371 1.00 83.56 123 VAL A N 1
ATOM 989 C CA . VAL A 1 123 ? 7.460 4.317 11.104 1.00 83.56 123 VAL A CA 1
ATOM 990 C C . VAL A 1 123 ? 8.403 4.456 9.903 1.00 83.56 123 VAL A C 1
ATOM 992 O O . VAL A 1 123 ? 8.195 3.769 8.903 1.00 83.56 123 VAL A O 1
ATOM 995 N N . TYR A 1 124 ? 9.479 5.251 10.016 1.00 86.19 124 TYR A N 1
ATOM 996 C CA . TYR A 1 124 ? 10.455 5.477 8.937 1.00 86.19 124 TYR A CA 1
ATOM 997 C C . TYR A 1 124 ? 10.968 4.219 8.222 1.00 86.19 124 TYR A C 1
ATOM 999 O O . TYR A 1 124 ? 11.051 4.268 6.996 1.00 86.19 124 TYR A O 1
ATOM 1007 N N . PRO A 1 125 ? 11.264 3.093 8.898 1.00 89.44 125 PRO A N 1
ATOM 1008 C CA . PRO A 1 125 ? 11.699 1.874 8.219 1.00 89.44 125 PRO A CA 1
ATOM 1009 C C . PRO A 1 125 ? 10.664 1.291 7.246 1.00 89.44 125 PRO A C 1
ATOM 1011 O O . PRO A 1 125 ? 11.047 0.568 6.337 1.00 89.44 125 PRO A O 1
ATOM 1014 N N . SER A 1 126 ? 9.371 1.609 7.393 1.00 89.50 126 SER A N 1
ATOM 1015 C CA . SER A 1 126 ? 8.342 1.262 6.394 1.00 89.50 126 SER A CA 1
ATOM 1016 C C . SER A 1 126 ? 8.130 2.361 5.353 1.00 89.50 126 SER A C 1
ATOM 1018 O O . SER A 1 126 ? 7.970 2.075 4.169 1.00 89.50 126 SER A O 1
ATOM 1020 N N . THR A 1 127 ? 8.144 3.632 5.757 1.00 89.75 127 THR A N 1
ATOM 1021 C CA . THR A 1 127 ? 7.831 4.743 4.848 1.00 89.75 127 THR A CA 1
ATOM 1022 C C . THR A 1 127 ? 8.983 5.104 3.920 1.00 89.75 127 THR A C 1
ATOM 1024 O O . THR A 1 127 ? 8.744 5.375 2.748 1.00 89.75 127 THR A O 1
ATOM 1027 N N . MET A 1 128 ? 10.228 5.100 4.402 1.00 94.25 128 MET A N 1
ATOM 1028 C CA . MET A 1 128 ? 11.383 5.516 3.598 1.00 94.25 128 MET A CA 1
ATOM 1029 C C . MET A 1 128 ? 11.662 4.576 2.422 1.00 94.25 128 MET A C 1
ATOM 1031 O O . MET A 1 128 ? 11.810 5.082 1.309 1.00 94.25 128 MET A O 1
ATOM 1035 N N . PRO A 1 129 ? 11.647 3.236 2.586 1.00 95.62 129 PRO A N 1
ATOM 1036 C CA . PRO A 1 129 ? 11.796 2.338 1.444 1.00 95.62 129 PRO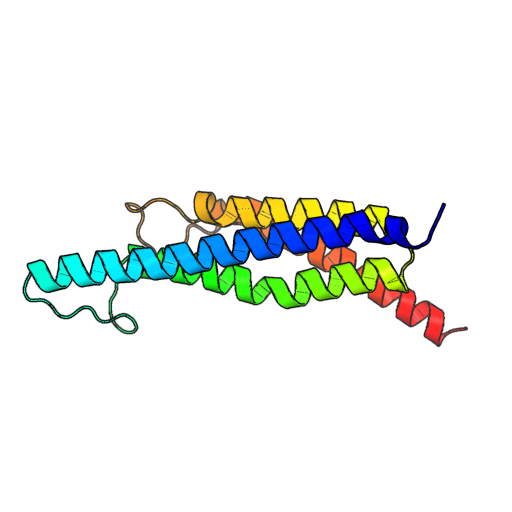 A CA 1
ATOM 1037 C C . PRO A 1 129 ? 10.670 2.501 0.424 1.00 95.62 129 PRO A C 1
ATOM 1039 O O . PRO A 1 129 ? 10.929 2.504 -0.777 1.00 95.62 129 PRO A O 1
ATOM 1042 N N . GLN A 1 130 ? 9.431 2.717 0.881 1.00 94.75 130 GLN A N 1
ATOM 1043 C CA . GLN A 1 130 ? 8.329 3.004 -0.031 1.00 94.75 130 GLN A CA 1
ATOM 1044 C C . GLN A 1 130 ? 8.584 4.286 -0.831 1.00 94.75 130 GLN A C 1
ATOM 1046 O O . GLN A 1 130 ? 8.380 4.295 -2.044 1.00 94.75 130 GLN A O 1
ATOM 1051 N N . TYR A 1 131 ? 9.000 5.374 -0.179 1.00 95.31 131 TYR A N 1
ATOM 1052 C CA . TYR A 1 131 ? 9.282 6.627 -0.877 1.00 95.31 131 TYR A CA 1
ATOM 1053 C C . TYR A 1 131 ? 10.432 6.482 -1.870 1.00 95.31 131 TYR A C 1
ATOM 1055 O O . TYR A 1 131 ? 10.322 6.977 -2.988 1.00 95.31 131 TYR A O 1
ATOM 1063 N N . ALA A 1 132 ? 11.485 5.746 -1.514 1.00 97.38 132 ALA A N 1
ATOM 1064 C CA . ALA A 1 132 ? 12.576 5.439 -2.432 1.00 97.38 132 ALA A CA 1
ATOM 1065 C C . ALA A 1 132 ? 12.080 4.673 -3.671 1.00 97.38 132 ALA A C 1
ATOM 1067 O O . ALA A 1 132 ? 12.409 5.050 -4.794 1.00 97.38 132 ALA A O 1
ATOM 1068 N N . VAL A 1 133 ? 11.227 3.659 -3.484 1.00 97.50 133 VAL A N 1
ATOM 1069 C CA . VAL A 1 133 ? 10.590 2.919 -4.587 1.00 97.50 133 VAL A CA 1
ATOM 1070 C C . VAL A 1 133 ? 9.732 3.838 -5.458 1.00 97.50 133 VAL A C 1
ATOM 1072 O O . VAL A 1 133 ? 9.832 3.795 -6.682 1.00 97.50 133 VAL A O 1
ATOM 1075 N N . MET A 1 134 ? 8.923 4.705 -4.849 1.00 97.19 134 MET A N 1
ATOM 1076 C CA . MET A 1 134 ? 8.089 5.665 -5.578 1.00 97.19 134 MET A CA 1
ATOM 1077 C C . MET A 1 134 ? 8.924 6.624 -6.428 1.00 97.19 134 MET A C 1
ATOM 1079 O O . MET A 1 134 ? 8.607 6.837 -7.599 1.00 97.19 134 MET A O 1
ATOM 1083 N N . ILE A 1 135 ? 9.997 7.180 -5.859 1.00 97.75 135 ILE A N 1
ATOM 1084 C CA . ILE A 1 135 ? 10.923 8.070 -6.568 1.00 97.75 135 ILE A CA 1
ATOM 1085 C C . ILE A 1 135 ? 11.579 7.322 -7.728 1.00 97.75 135 ILE A C 1
ATOM 1087 O O . ILE A 1 135 ? 11.583 7.832 -8.845 1.00 97.75 135 ILE A O 1
ATOM 1091 N N . TYR A 1 136 ? 12.073 6.108 -7.484 1.00 97.88 136 TYR A N 1
ATOM 1092 C CA . TYR A 1 136 ? 12.699 5.271 -8.504 1.00 97.88 136 TYR A CA 1
ATOM 1093 C C . TYR A 1 136 ? 11.766 5.021 -9.699 1.00 97.88 136 TYR A C 1
ATOM 1095 O O . TYR A 1 136 ? 12.131 5.316 -10.839 1.00 97.88 136 TYR A O 1
ATOM 1103 N N . LEU A 1 137 ? 10.540 4.553 -9.439 1.00 97.50 137 LEU A N 1
ATOM 1104 C CA . LEU A 1 137 ? 9.555 4.274 -10.487 1.00 97.50 137 LEU A CA 1
ATOM 1105 C C . LEU A 1 137 ? 9.184 5.548 -11.260 1.00 97.50 137 LEU A C 1
ATOM 1107 O O . LEU A 1 137 ? 9.172 5.550 -12.491 1.00 97.50 137 LEU A O 1
ATOM 1111 N N . THR A 1 138 ? 8.948 6.650 -10.545 1.00 97.25 138 THR A N 1
ATOM 1112 C CA . THR A 1 138 ? 8.580 7.939 -11.151 1.00 97.25 138 THR A CA 1
ATOM 1113 C C . THR A 1 138 ? 9.704 8.482 -12.033 1.00 97.25 138 THR A C 1
ATOM 1115 O O . THR A 1 138 ? 9.451 8.921 -13.152 1.00 97.25 138 THR A O 1
ATOM 1118 N N . GLN A 1 139 ? 10.956 8.427 -11.568 1.00 97.00 139 GLN A N 1
ATOM 1119 C CA . GLN A 1 139 ? 12.116 8.881 -12.338 1.00 97.00 139 GLN A CA 1
ATOM 1120 C C . GLN A 1 139 ? 12.321 8.056 -13.610 1.00 97.00 139 GLN A C 1
ATOM 1122 O O . GLN A 1 139 ? 12.619 8.632 -14.657 1.00 97.00 139 GLN A O 1
ATOM 1127 N N . GLY A 1 140 ? 12.155 6.731 -13.539 1.00 95.88 140 GLY A N 1
ATOM 1128 C CA . GLY A 1 140 ? 12.251 5.856 -14.709 1.00 95.88 140 GLY A CA 1
ATOM 1129 C C . GLY A 1 140 ? 11.227 6.229 -15.780 1.00 95.88 140 GLY A C 1
ATOM 1130 O O . GLY A 1 140 ? 11.587 6.451 -16.938 1.00 95.88 140 GLY A O 1
ATOM 1131 N N . VAL A 1 141 ? 9.966 6.395 -15.371 1.00 96.12 141 VAL A N 1
ATOM 1132 C CA . VAL A 1 141 ? 8.876 6.815 -16.263 1.00 96.12 141 VAL A CA 1
ATOM 1133 C C . VAL A 1 141 ? 9.147 8.209 -16.839 1.00 96.12 141 VAL A C 1
ATOM 1135 O O . VAL A 1 141 ? 9.103 8.383 -18.054 1.00 96.12 141 VAL A O 1
ATOM 1138 N N . ALA A 1 142 ? 9.505 9.188 -16.006 1.00 96.44 142 ALA A N 1
ATOM 1139 C CA . ALA A 1 142 ? 9.761 10.559 -16.450 1.00 96.44 142 ALA A CA 1
ATOM 1140 C C . ALA A 1 142 ? 10.887 10.644 -17.494 1.00 96.44 142 ALA A C 1
ATOM 1142 O O . ALA A 1 142 ? 10.721 11.290 -18.527 1.00 96.44 142 ALA A O 1
ATOM 1143 N N . ARG A 1 143 ? 12.013 9.949 -17.271 1.00 95.88 143 ARG A N 1
ATOM 1144 C CA . ARG A 1 143 ? 13.126 9.902 -18.238 1.00 95.88 143 ARG A CA 1
ATOM 1145 C C . ARG A 1 143 ? 12.690 9.313 -19.570 1.00 95.88 143 ARG A C 1
ATOM 1147 O O . ARG A 1 143 ? 13.067 9.835 -20.617 1.00 95.88 143 ARG A O 1
ATOM 1154 N N . ARG A 1 144 ? 11.881 8.251 -19.531 1.00 94.44 144 ARG A N 1
ATOM 1155 C CA . ARG A 1 144 ? 11.351 7.635 -20.744 1.00 94.44 144 ARG A CA 1
ATOM 1156 C C . ARG A 1 144 ? 10.468 8.603 -21.527 1.00 94.44 144 ARG A C 1
ATOM 1158 O O . ARG A 1 144 ? 10.687 8.758 -22.724 1.00 94.44 144 ARG A O 1
ATOM 1165 N N . PHE A 1 145 ? 9.544 9.292 -20.860 1.00 94.00 145 PHE A N 1
ATOM 1166 C CA . PHE A 1 145 ? 8.709 10.312 -21.501 1.00 94.00 145 PHE A CA 1
ATOM 1167 C C . PHE A 1 145 ? 9.548 11.420 -22.146 1.00 94.00 145 PHE A C 1
ATOM 1169 O O . PHE A 1 145 ? 9.339 11.723 -23.313 1.00 94.00 145 PHE A O 1
ATOM 1176 N N . ILE A 1 146 ? 10.548 11.958 -21.440 1.00 95.38 146 ILE A N 1
ATOM 1177 C CA . ILE A 1 146 ? 11.433 13.001 -21.986 1.00 95.38 146 ILE A CA 1
ATOM 1178 C C . ILE A 1 146 ? 12.169 12.506 -23.237 1.00 95.38 146 ILE A C 1
ATOM 1180 O O . ILE A 1 146 ? 12.193 13.210 -24.240 1.00 95.38 146 ILE A O 1
ATOM 1184 N N . SER A 1 147 ? 12.731 11.291 -23.203 1.00 93.56 147 SER A N 1
ATOM 1185 C CA . SER A 1 147 ? 13.435 10.733 -24.366 1.00 93.56 147 SER A CA 1
ATOM 1186 C C . SER A 1 147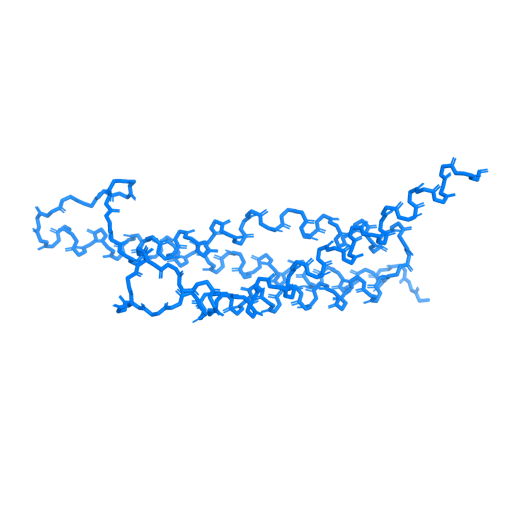 ? 12.535 10.564 -25.591 1.00 93.56 147 SER A C 1
ATOM 1188 O O . SER A 1 147 ? 12.998 10.760 -26.706 1.00 93.56 147 SER A O 1
ATOM 1190 N N . LEU A 1 148 ? 11.256 10.227 -25.388 1.00 91.81 148 LEU A N 1
ATOM 1191 C CA . LEU A 1 148 ? 10.287 10.084 -26.475 1.00 91.81 148 LEU A CA 1
ATOM 1192 C C . LEU A 1 148 ? 9.862 11.438 -27.053 1.00 91.81 148 LEU A C 1
ATOM 1194 O O . LEU A 1 148 ? 9.566 11.510 -28.234 1.00 91.81 148 LEU A O 1
ATOM 1198 N N . SER A 1 149 ? 9.850 12.503 -26.248 1.00 91.88 149 SER A N 1
ATOM 1199 C CA . SER A 1 149 ? 9.518 13.857 -26.713 1.00 91.88 149 SER A CA 1
ATOM 1200 C C . SER A 1 149 ? 10.645 14.545 -27.492 1.00 91.88 149 SER A C 1
ATOM 1202 O O . SER A 1 149 ? 10.412 15.598 -28.079 1.00 91.88 149 SER A O 1
ATOM 1204 N N . MET A 1 150 ? 11.870 14.012 -27.435 1.00 90.81 150 MET A N 1
ATOM 1205 C CA . MET A 1 150 ? 13.050 14.559 -28.122 1.00 90.81 150 MET A CA 1
ATOM 1206 C C . MET A 1 150 ? 13.433 13.783 -29.392 1.00 90.81 150 MET A C 1
ATOM 1208 O O . MET A 1 150 ? 14.354 14.208 -30.088 1.00 90.81 150 MET A O 1
ATOM 1212 N N . ALA A 1 151 ? 12.779 12.649 -29.651 1.00 82.12 151 ALA A N 1
ATOM 1213 C CA . ALA A 1 151 ? 12.978 11.809 -30.831 1.00 82.12 151 ALA A CA 1
ATOM 1214 C C . ALA A 1 151 ? 11.967 12.169 -31.924 1.00 82.12 151 ALA A C 1
ATOM 1216 O O . ALA A 1 151 ? 12.369 12.136 -33.107 1.00 82.12 151 ALA A O 1
#

Organism: NCBI:txid641309

Radius of gyration: 19.26 Å; chains: 1; bounding box: 38×32×60 Å

Secondary structure (DSSP, 8-state):
--HHHHTHHHHHHHHHHHHHHHHHHHHHHHHHHHHHHHHHTTT----TTT---HHHHHHHHHHHHHHHHHHHHHHHHHHHHHHS--HHHHHHHHHHHHHHHHHHHHHT--TTS-TTS--HHHHHHHHHHHHHHHHHHHHHHHHHHHHHH--

InterPro domains:
  IPR001129 Membrane-associated, eicosanoid/glutathione metabolism (MAPEG) protein [PF01124] (12-106)
  IPR023352 Membrane associated eicosanoid/glutathione metabolism-like domain superfamily [G3DSA:1.20.120.550] (3-150)
  IPR023352 Membrane associated eicosanoid/glutathione metabolism-like domain superfamily [SSF161084] (15-109)

=== Feature glossary ===
Key to the feature types in this record:

— What the protein is —

Primary structure: the covalent order of the twenty standard amino acids along the backbone. Two proteins with the same sequence will (almost always) fold to the same structure; two with 30% identity often share a fold but not the details.

Database cross-references. InterPro integrates a dozen domain/family signature databases into unified entries with residue-range hits. GO terms attach function/process/location labels with evidence codes. CATH codes position the fold in a four-level structural taxonomy. Organism is the NCBI-taxonomy species name.

— Where its atoms are —

The mmCIF block holds the 3D Cartesian coordinates of each backbone atom (N, Cα, C, O) in ångströms. mmCIF is the PDB's canonical archive format — a tagged-loop text representation of the atomic model.

Six rendered views sho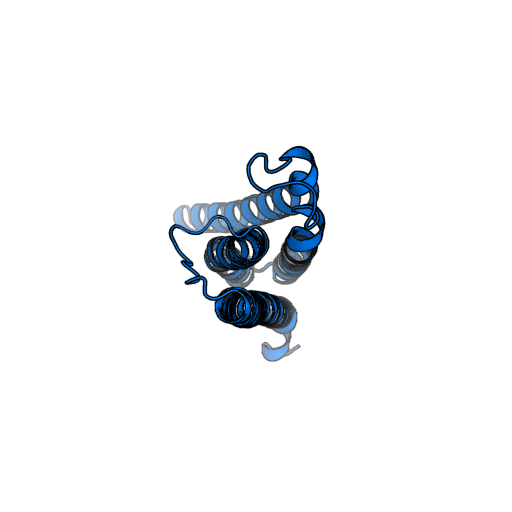w the 3D structure from the faces of a cube — i.e. along ±x, ±y, ±z. Rendering representation is drawn randomly per protein from cartoon (secondary-structure ribbons), sticks (backbone bonds), or molecular surface; coloring is either N→C rainbow (blue at the N-terminus through red at the C-terminus) or one color per chain.

— Local backbone conformation —

DSSP 8-state secondary structure assigns each residue one of H (α-helix), G (3₁₀-helix), I (π-helix), E (extended β-strand), B (isolated β-bridge), T (hydrogen-bonded turn), S (bend), or '-' (coil). The assignment is computed from backbone hydrogen-bond geometry via the Kabsch–Sander algorithm.

P-SEA three-state annotation labels each residue as helix, strand, or coil based purely on the geometry of the Cα trace. It serves as a fallback when the full backbone (and thus DSSP) is unavailable.

The φ/ψ torsion pair specifies the backbone conformation at each residue. φ rotates about the N–Cα bond, ψ about the Cα–C bond. Steric clashes forbid most of the (φ, ψ) plane — the allowed regions (α-helix basin, β-sheet basin, left-handed helix) are the Ramachandran-allowed regions.

— Global shape and packing —

The geometric summary reports three shape descriptors. Rg (radius of gyration) measures how spread out the Cα atoms are about their centre of mass; compact globular proteins have small Rg, elongated or unfolded ones large. Cα contacts (<8 Å, |i−j|>4) count long-range residue pairs in spatial proximity — high for tightly packed folds, near zero for rods or random coil. The bounding-box extents give the protein's footprint along x, y, z in Å.

Accessible surface area quantifies burial. A residue with SASA near zero is packed into the hydrophobic core; one with SASA >100 Å² sits on the surface. Computed here via the Shrake–Rupley numerical algorithm with a 1.4 Å probe.

Plot images: a contact map (which residues are close in 3D, as an N×N binary image), a Ramachandran scatter (backbone torsion angles, revealing secondary-structure composition at a glance), and — for AlphaFold structures — a PAE heatmap (pairwise prediction confidence).

— Structural neighborhood —

The Foldseek 3Di string encodes local tertiary geometry as a 20-letter alphabet — one character per residue — derived from the relative positions of nearby Cα atoms. Unlike the amino-acid sequence, 3Di is a direct function of the 3D structure, so two proteins with the same fold have similar 3Di strings even at low sequence identity.

Nearest PDB neighbors are the top structural matches found by Foldseek when searching this structure against the entire Protein Data Bank. Each hit reports a TM-score (0 to 1; >0.5 almost always implies the same fold) and an E-value. These are *structural* homologs — they may share no detectable sequence similarity.

— Confidence and disorder —

For AlphaFold models, the B-factor field carries pLDDT — the model's own estimate of local accuracy on a 0–100 scale. Regions with pLDDT<50 should be treated as essentially unmodeled; they often correspond to intrinsically disordered segments.

B-factor (Debye–Waller factor) reflects atomic displacement in the crystal lattice. It is an experimental observable (units Å²), not a prediction; low values mean the atom is pinned down, high values mean it moves or is heterogeneous across the crystal.

Predicted aligned error is AlphaFold's pairwise confidence. Unlike pLDDT (per-residue), PAE is per-residue-pair and captures whether two parts of the structure are correctly placed relative to each other. Units are ångströms of expected positional error.